Protein AF-A0A7W1VYL8-F1 (afdb_monomer_lite)

Radius of gyration: 22.14 Å; chains: 1; bounding box: 48×31×70 Å

Foldseek 3Di:
DVVVVVVVVVVVCVVPVVVVVLVCCCVVVVVCPPVSSVVVVVVVVVVVVVVCVVLVVVLVVQLVVQADPPDDPVCLVVDDPPDPSVVSSVVSCVVCVVVSVVVVVVVVVVVVVVVVVVVVVVVVVVVVVVVDPDDD

Sequence (136 aa):
SMLYVGALVFGMGVCYFWPTMLGFVAENVPKSGAVGINLMGGVGMFAVSLYMIFMGGHYDKFLAEKLPAGASLAEYSAAAPGTEQARQLAQAQAAAGPEILNTTLVLPIILIAAFSGLVIYMRGRKRLEVLTPVVS

pLDDT: mean 81.44, std 9.59, range [42.34, 94.25]

Secondary structure (DSSP, 8-state):
-HHHHHHHHHHHHHHHHHHHHHHHHHHH-GGGHHHHHHHHHHHHHHHHHHHHHHHHHHHHHHHHHHSPTT--HHHHHTSPTTSHHHHHHHHHHHHHHHHHHHHHHHHHHHHHHHHHHHHHHHHHHHHHHHHS----

Structure (mmCIF, N/CA/C/O backbone):
data_AF-A0A7W1VYL8-F1
#
_entry.id   AF-A0A7W1VYL8-F1
#
loop_
_atom_site.group_PDB
_atom_site.id
_atom_site.type_symbol
_atom_site.label_atom_id
_atom_site.label_alt_id
_atom_site.label_comp_id
_atom_site.label_asym_id
_atom_site.label_entity_id
_atom_site.label_seq_id
_atom_site.pdbx_PDB_ins_code
_atom_site.Cartn_x
_atom_site.Cartn_y
_atom_site.Cartn_z
_atom_site.occupancy
_atom_site.B_iso_or_equiv
_atom_site.auth_seq_id
_atom_site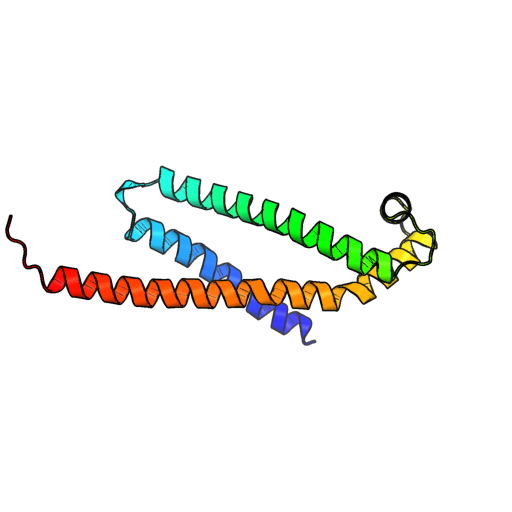.auth_comp_id
_ato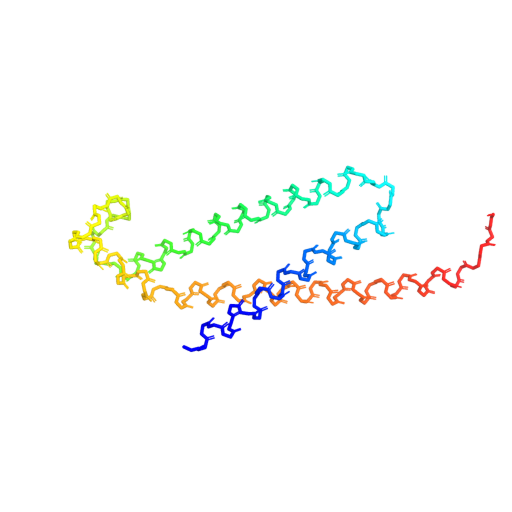m_site.auth_asym_id
_atom_site.auth_atom_id
_atom_site.pdbx_PDB_model_num
ATOM 1 N N . SER A 1 1 ? -3.114 -18.908 14.422 1.00 68.94 1 SER A N 1
ATOM 2 C CA . SER A 1 1 ? -2.097 -19.642 13.631 1.00 68.94 1 SER A CA 1
ATOM 3 C C . SER A 1 1 ? -2.086 -19.241 12.154 1.00 68.94 1 SER A C 1
ATOM 5 O O . SER A 1 1 ? -1.018 -18.885 11.679 1.00 68.94 1 SER A O 1
ATOM 7 N N . MET A 1 2 ? -3.220 -19.183 11.437 1.00 84.00 2 MET A N 1
ATOM 8 C CA . MET A 1 2 ? -3.249 -18.741 10.020 1.00 84.00 2 MET A CA 1
ATOM 9 C C . MET A 1 2 ? -2.801 -17.286 9.781 1.00 84.00 2 MET A C 1
ATOM 11 O O . MET A 1 2 ? -2.240 -16.985 8.732 1.00 84.00 2 MET A O 1
ATOM 15 N N . LEU A 1 3 ? -2.978 -16.400 10.768 1.00 81.19 3 LEU A N 1
ATOM 16 C CA . LEU A 1 3 ? -2.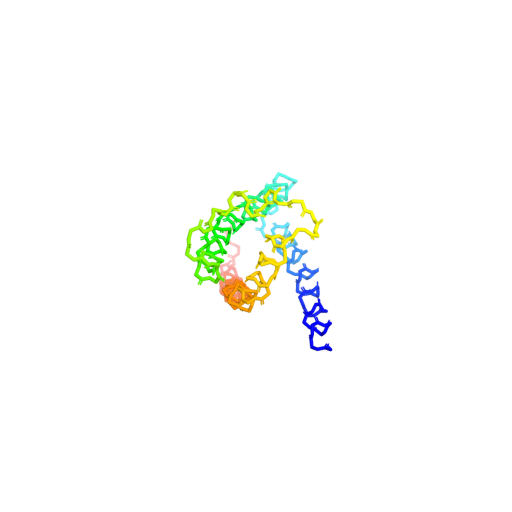525 -15.004 10.696 1.00 81.19 3 LEU A CA 1
ATOM 17 C C . LEU A 1 3 ? -1.010 -14.874 10.460 1.00 81.19 3 LEU A C 1
ATOM 19 O O . LEU A 1 3 ? -0.593 -14.027 9.680 1.00 81.19 3 LEU A O 1
ATOM 23 N N . TYR A 1 4 ? -0.188 -15.735 11.072 1.00 86.06 4 TYR A N 1
ATOM 24 C CA . TYR A 1 4 ? 1.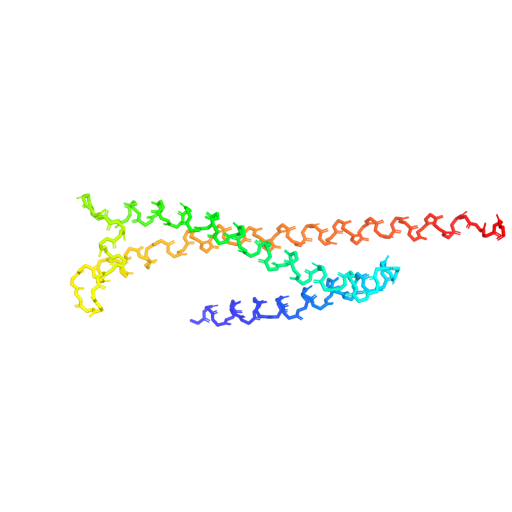270 -15.700 10.892 1.00 86.06 4 TYR A CA 1
ATOM 25 C C . TYR A 1 4 ? 1.690 -16.134 9.487 1.00 86.06 4 TYR A C 1
ATOM 27 O O . TYR A 1 4 ? 2.563 -15.518 8.885 1.00 86.06 4 TYR A O 1
ATOM 35 N N . VAL A 1 5 ? 1.031 -17.158 8.941 1.00 88.94 5 VAL A N 1
ATOM 36 C CA . VAL A 1 5 ? 1.260 -17.606 7.561 1.00 88.94 5 VAL A CA 1
ATOM 37 C C . VAL A 1 5 ? 0.872 -16.497 6.580 1.00 88.94 5 VAL A C 1
ATOM 39 O O . VAL A 1 5 ? 1.644 -16.178 5.680 1.00 88.94 5 VAL A O 1
ATOM 42 N N . GLY A 1 6 ? -0.278 -15.850 6.796 1.00 85.38 6 GLY A N 1
ATOM 43 C CA . GLY A 1 6 ? -0.709 -14.700 5.998 1.00 85.38 6 GLY A CA 1
ATOM 44 C C . GLY A 1 6 ? 0.269 -13.524 6.071 1.00 85.38 6 GLY A C 1
ATOM 45 O O . GLY A 1 6 ? 0.626 -12.966 5.037 1.00 85.38 6 GLY A O 1
ATOM 46 N N . ALA A 1 7 ? 0.765 -13.194 7.266 1.00 86.44 7 ALA A N 1
ATOM 47 C CA . ALA A 1 7 ? 1.758 -12.138 7.458 1.00 86.44 7 ALA A CA 1
ATOM 48 C C . ALA A 1 7 ? 3.080 -12.433 6.729 1.00 86.44 7 ALA A C 1
ATOM 50 O O . ALA A 1 7 ? 3.660 -11.526 6.136 1.00 86.44 7 ALA A O 1
ATOM 51 N N . LEU A 1 8 ? 3.533 -13.692 6.716 1.00 90.50 8 LEU A N 1
ATOM 52 C CA . LEU A 1 8 ? 4.725 -14.103 5.966 1.00 90.50 8 LEU A CA 1
ATOM 53 C C . LEU A 1 8 ? 4.534 -13.944 4.454 1.00 90.50 8 LEU A C 1
ATOM 55 O O . LEU A 1 8 ? 5.390 -13.369 3.787 1.00 90.50 8 LEU A O 1
ATOM 59 N N . VAL A 1 9 ? 3.408 -14.417 3.912 1.00 88.12 9 VAL A N 1
ATOM 60 C CA . VAL A 1 9 ? 3.092 -14.293 2.477 1.00 88.12 9 VAL A CA 1
ATOM 61 C C . VAL A 1 9 ? 2.981 -12.825 2.069 1.00 88.12 9 VAL A C 1
ATOM 63 O O . VAL A 1 9 ? 3.561 -12.417 1.062 1.00 88.12 9 VAL A O 1
ATOM 66 N N . PHE A 1 10 ? 2.291 -12.017 2.875 1.00 84.88 10 PHE A N 1
ATOM 67 C CA . PHE A 1 10 ? 2.177 -10.579 2.662 1.00 84.88 10 PHE A CA 1
ATOM 68 C C . PHE A 1 10 ? 3.546 -9.887 2.701 1.00 84.88 10 PHE A C 1
ATOM 70 O O . PHE A 1 10 ? 3.879 -9.139 1.784 1.00 84.88 10 PHE A O 1
ATOM 77 N N . GLY A 1 11 ? 4.368 -10.185 3.714 1.00 88.06 11 GLY A N 1
ATOM 78 C CA . GLY A 1 11 ? 5.714 -9.633 3.857 1.00 88.06 11 GLY A CA 1
ATOM 79 C C . GLY A 1 11 ? 6.621 -9.979 2.677 1.00 88.06 11 GLY A C 1
ATOM 80 O O . GLY A 1 11 ? 7.260 -9.090 2.121 1.00 88.06 11 GLY A O 1
ATOM 81 N N . MET A 1 12 ? 6.619 -11.239 2.225 1.00 90.25 12 MET A N 1
ATOM 82 C CA . MET A 1 12 ? 7.336 -11.636 1.008 1.00 90.25 12 MET A CA 1
ATOM 83 C C . MET A 1 12 ? 6.851 -10.843 -0.208 1.00 90.25 12 MET A C 1
ATOM 85 O O . MET A 1 12 ? 7.669 -10.317 -0.958 1.00 90.25 12 MET A O 1
ATOM 89 N N . GLY A 1 13 ? 5.534 -10.701 -0.381 1.00 86.38 13 GLY A N 1
ATOM 90 C CA . GLY A 1 13 ? 4.957 -9.909 -1.464 1.00 86.38 13 GLY A CA 1
ATOM 91 C C . GLY A 1 13 ? 5.478 -8.471 -1.472 1.00 86.38 13 GLY A C 1
ATOM 92 O O . GLY A 1 13 ? 6.016 -8.023 -2.481 1.00 86.38 13 GLY A O 1
ATOM 93 N N . VAL A 1 14 ? 5.386 -7.763 -0.344 1.00 84.81 14 VAL A N 1
ATOM 94 C CA . VAL A 1 14 ? 5.862 -6.372 -0.228 1.00 84.81 14 VAL A CA 1
ATOM 95 C C . VAL A 1 14 ? 7.367 -6.267 -0.511 1.00 84.81 14 VAL A C 1
ATOM 97 O O . VAL A 1 14 ? 7.788 -5.376 -1.253 1.00 84.81 14 VAL A O 1
ATOM 100 N N . CYS A 1 15 ? 8.168 -7.204 0.006 1.00 89.19 15 CYS A N 1
ATOM 101 C CA . CYS A 1 15 ? 9.618 -7.232 -0.190 1.00 89.19 15 CYS A CA 1
ATOM 102 C C . CYS A 1 15 ? 10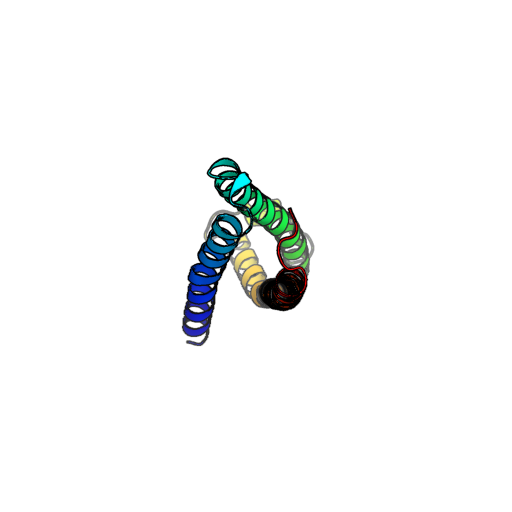.051 -7.520 -1.634 1.00 89.19 15 CYS A C 1
ATOM 104 O O . CYS A 1 15 ? 11.150 -7.122 -2.004 1.00 89.19 15 CYS A O 1
ATOM 106 N N . TYR A 1 16 ? 9.230 -8.185 -2.452 1.00 87.38 16 TYR A N 1
ATOM 107 C CA . TYR A 1 16 ? 9.549 -8.434 -3.862 1.00 87.38 16 TYR A CA 1
ATOM 108 C C . TYR A 1 16 ? 8.914 -7.408 -4.800 1.00 87.38 16 TYR A C 1
ATOM 110 O O . TYR A 1 16 ? 9.601 -6.869 -5.664 1.00 87.38 16 TYR A O 1
ATOM 118 N N . PHE A 1 17 ? 7.633 -7.077 -4.626 1.00 84.62 17 PHE A N 1
ATOM 119 C CA . PHE A 1 17 ? 6.931 -6.186 -5.553 1.00 84.62 17 PHE A CA 1
ATOM 120 C C . PHE A 1 17 ? 7.551 -4.791 -5.610 1.00 84.62 17 PHE A C 1
ATOM 122 O O . PHE A 1 17 ? 7.690 -4.233 -6.700 1.00 84.62 17 PHE A O 1
ATOM 129 N N . TRP A 1 18 ? 7.963 -4.241 -4.466 1.00 85.88 18 TRP A N 1
ATOM 130 C CA . TRP A 1 18 ? 8.529 -2.898 -4.428 1.00 85.88 18 TRP A CA 1
ATOM 131 C C . TRP A 1 18 ? 9.900 -2.809 -5.129 1.00 85.88 18 TRP A C 1
ATOM 133 O O . TRP A 1 18 ? 10.021 -2.021 -6.074 1.00 85.88 18 TRP A O 1
ATOM 143 N N . PRO A 1 19 ? 10.913 -3.642 -4.798 1.00 88.00 19 PRO A N 1
ATOM 144 C CA . PRO A 1 19 ? 12.181 -3.633 -5.526 1.00 88.00 19 PRO A CA 1
ATOM 145 C C . PRO A 1 19 ? 12.041 -4.010 -7.001 1.00 88.00 19 PRO A C 1
ATOM 147 O O . PRO A 1 19 ? 12.711 -3.411 -7.838 1.00 88.00 19 PRO A O 1
ATOM 150 N N . THR A 1 20 ? 11.160 -4.953 -7.354 1.00 87.81 20 THR A N 1
ATOM 151 C CA . THR A 1 20 ? 10.943 -5.335 -8.758 1.00 87.81 20 THR A CA 1
ATOM 152 C C . THR A 1 20 ? 10.333 -4.194 -9.573 1.00 87.81 20 THR A C 1
ATOM 154 O O . THR A 1 20 ? 10.753 -3.973 -10.708 1.00 87.81 20 THR A O 1
ATOM 157 N N . MET A 1 21 ? 9.398 -3.421 -9.009 1.00 87.81 21 MET A N 1
ATOM 158 C CA . MET A 1 21 ? 8.838 -2.246 -9.686 1.00 87.81 21 MET A CA 1
ATOM 159 C C . MET A 1 21 ? 9.900 -1.161 -9.912 1.00 87.81 21 MET A C 1
ATOM 161 O O . MET A 1 21 ? 9.984 -0.595 -11.001 1.00 87.81 21 MET A O 1
ATOM 165 N N . LEU A 1 22 ? 10.734 -0.882 -8.906 1.00 88.81 22 LEU A N 1
ATOM 166 C CA . LEU A 1 22 ? 11.806 0.110 -9.029 1.00 88.81 22 LEU A CA 1
ATOM 167 C C . LEU A 1 22 ? 12.904 -0.342 -10.003 1.00 88.81 22 LEU A C 1
ATOM 169 O O . LEU A 1 22 ? 13.338 0.454 -10.835 1.00 88.81 22 LEU A O 1
ATOM 173 N N . GLY A 1 23 ? 13.301 -1.618 -9.956 1.00 87.69 23 GLY A N 1
ATOM 174 C CA . GLY A 1 23 ? 14.250 -2.208 -10.903 1.00 87.69 23 GLY A CA 1
ATOM 175 C C . GLY A 1 23 ? 13.744 -2.139 -12.343 1.00 87.69 23 GLY A C 1
ATOM 176 O O . GLY A 1 23 ? 14.474 -1.721 -13.239 1.00 87.69 23 GLY A O 1
ATOM 177 N N . PHE A 1 24 ? 12.455 -2.423 -12.557 1.00 87.69 24 PHE A N 1
ATOM 178 C CA . PHE A 1 24 ? 11.820 -2.268 -13.863 1.00 87.69 24 PHE A CA 1
ATOM 179 C C . PHE A 1 24 ? 11.951 -0.841 -14.407 1.00 87.69 24 PHE A C 1
ATOM 181 O O . PHE A 1 24 ? 12.279 -0.664 -15.580 1.00 87.69 24 PHE A O 1
ATOM 188 N N . VAL A 1 25 ? 11.685 0.176 -13.582 1.00 86.25 25 VAL A N 1
ATOM 189 C CA . VAL A 1 25 ? 11.757 1.585 -14.003 1.00 86.25 25 VAL A CA 1
ATOM 190 C C . VAL A 1 25 ? 13.200 1.997 -14.284 1.00 86.25 25 VAL A C 1
ATOM 192 O O . VAL A 1 25 ? 13.445 2.678 -15.279 1.00 86.25 25 VAL A O 1
ATOM 195 N N . ALA A 1 26 ? 14.154 1.539 -13.471 1.00 86.06 26 ALA A N 1
ATOM 196 C CA . ALA A 1 26 ? 15.573 1.800 -13.687 1.00 86.06 26 ALA A CA 1
ATOM 197 C C . ALA A 1 26 ? 16.070 1.238 -15.034 1.00 86.06 26 ALA A C 1
ATOM 199 O O . ALA A 1 26 ? 16.799 1.922 -15.750 1.00 86.06 26 ALA A O 1
ATOM 200 N N . GLU A 1 27 ? 15.632 0.032 -15.411 1.00 85.62 27 GLU A N 1
ATOM 201 C CA . GLU A 1 27 ? 16.039 -0.618 -16.664 1.00 85.62 27 GLU A CA 1
ATOM 202 C C . GLU A 1 27 ? 15.278 -0.110 -17.897 1.00 85.62 27 GLU A C 1
ATOM 204 O O . GLU A 1 27 ? 15.866 0.064 -18.963 1.00 85.62 27 GLU A O 1
ATOM 209 N N . ASN A 1 28 ? 13.966 0.125 -17.781 1.00 83.06 28 ASN A N 1
ATOM 210 C CA . ASN A 1 28 ? 13.102 0.425 -18.931 1.00 83.06 28 ASN A CA 1
ATOM 211 C C . ASN A 1 28 ? 12.857 1.923 -19.142 1.00 83.06 28 ASN A C 1
ATOM 213 O O . ASN A 1 28 ? 12.389 2.323 -20.210 1.00 83.06 28 ASN A O 1
ATOM 217 N N . VAL A 1 29 ? 13.183 2.761 -18.153 1.00 84.62 29 VAL A N 1
ATOM 218 C CA . VAL A 1 29 ? 13.095 4.226 -18.237 1.00 84.62 29 VAL A CA 1
ATOM 219 C C . VAL A 1 29 ? 14.422 4.880 -17.798 1.00 84.62 29 VAL A C 1
ATOM 221 O O . VAL A 1 29 ? 14.416 5.814 -16.990 1.00 84.62 29 VAL A O 1
ATOM 224 N N . PRO A 1 30 ? 15.586 4.470 -18.347 1.00 78.56 30 PRO A N 1
ATOM 225 C CA . PRO A 1 30 ? 16.897 4.934 -17.874 1.00 78.56 30 PRO A CA 1
ATOM 226 C C . PRO A 1 30 ? 17.094 6.445 -18.060 1.00 78.56 30 PRO A C 1
ATOM 228 O O . PRO A 1 30 ? 17.779 7.089 -17.271 1.00 78.56 30 PRO A O 1
ATOM 231 N N . LYS A 1 31 ? 16.416 7.045 -19.051 1.00 82.12 31 LYS A N 1
ATOM 232 C CA . LYS A 1 31 ? 16.425 8.498 -19.302 1.00 82.12 31 LYS A CA 1
ATOM 233 C C . LYS A 1 31 ? 15.853 9.321 -18.140 1.00 82.12 31 LYS A C 1
ATOM 235 O O . LYS A 1 31 ? 16.125 10.512 -18.063 1.00 82.12 31 LYS A O 1
ATOM 240 N N . SER A 1 32 ? 15.059 8.704 -17.260 1.00 79.62 32 SER A N 1
ATOM 241 C CA . SER A 1 32 ? 14.510 9.361 -16.068 1.00 79.62 32 SER A CA 1
ATOM 242 C C . SER A 1 32 ? 15.483 9.379 -14.881 1.00 79.62 32 SER A C 1
ATOM 244 O O . SER A 1 32 ? 15.341 10.225 -13.997 1.00 79.62 32 SER A O 1
ATOM 246 N N . GLY A 1 33 ? 16.493 8.497 -14.871 1.00 81.94 33 GLY A N 1
ATOM 247 C CA . GLY A 1 33 ? 17.557 8.456 -13.866 1.00 81.94 33 GLY A CA 1
ATOM 248 C C . GLY A 1 33 ? 17.061 8.552 -12.415 1.00 81.94 33 GLY A C 1
ATOM 249 O O . GLY A 1 33 ? 16.043 7.970 -12.039 1.00 81.94 33 GLY A O 1
ATOM 250 N N . ALA A 1 34 ? 17.769 9.335 -11.596 1.00 85.69 34 ALA A N 1
ATOM 251 C CA . ALA A 1 34 ? 17.410 9.571 -10.194 1.00 85.69 34 ALA A CA 1
ATOM 252 C C . ALA A 1 34 ? 16.037 10.253 -10.020 1.00 85.69 34 ALA A C 1
ATOM 254 O O . ALA A 1 34 ? 15.349 10.015 -9.029 1.00 85.69 34 ALA A O 1
ATOM 255 N N . VAL A 1 35 ? 15.610 11.072 -10.989 1.00 86.75 35 VAL A N 1
ATOM 256 C CA . VAL A 1 35 ? 14.319 11.777 -10.940 1.00 86.75 35 VAL A CA 1
ATOM 257 C C . VAL A 1 35 ? 13.156 10.793 -11.068 1.00 86.75 35 VAL A C 1
ATOM 259 O O . VAL A 1 35 ? 12.194 10.891 -10.312 1.00 86.75 35 VAL A O 1
ATOM 262 N N . GLY A 1 36 ? 13.257 9.808 -11.964 1.00 84.25 36 GLY A N 1
ATOM 263 C CA . GLY A 1 36 ? 12.239 8.767 -12.122 1.00 84.25 36 GLY A CA 1
ATOM 264 C C . GLY A 1 36 ? 12.102 7.889 -10.884 1.00 84.25 36 GLY A C 1
ATOM 265 O O . GLY A 1 36 ? 10.991 7.631 -10.432 1.00 84.25 36 GLY A O 1
ATOM 266 N N . ILE A 1 37 ? 13.226 7.491 -10.285 1.00 87.75 37 ILE A N 1
ATOM 267 C CA . ILE A 1 37 ? 13.230 6.665 -9.069 1.00 87.75 37 ILE A CA 1
ATOM 268 C C . ILE A 1 37 ? 12.607 7.426 -7.886 1.00 87.75 37 ILE A C 1
ATOM 270 O O . ILE A 1 37 ? 11.742 6.884 -7.196 1.00 87.75 37 ILE A O 1
ATOM 274 N N . ASN A 1 38 ? 12.974 8.699 -7.689 1.00 88.94 38 ASN A N 1
ATOM 275 C CA . ASN A 1 38 ? 12.390 9.538 -6.638 1.00 88.94 38 ASN A CA 1
ATOM 276 C C . ASN A 1 38 ? 10.892 9.793 -6.866 1.00 88.94 38 ASN A C 1
ATOM 278 O O . ASN A 1 38 ? 10.106 9.757 -5.917 1.00 88.94 38 ASN A O 1
ATOM 282 N N . LEU A 1 39 ? 10.479 10.000 -8.120 1.00 90.31 39 LEU A N 1
ATOM 283 C CA . LEU A 1 39 ? 9.074 10.181 -8.473 1.00 90.31 39 LEU A CA 1
ATOM 284 C C . LEU A 1 39 ? 8.252 8.919 -8.194 1.00 90.31 39 LEU A C 1
ATOM 286 O O . LEU A 1 39 ? 7.171 9.027 -7.626 1.00 90.31 39 LEU A O 1
ATOM 290 N N . MET A 1 40 ? 8.759 7.728 -8.525 1.00 90.06 40 MET A N 1
ATOM 291 C CA . MET A 1 40 ? 8.079 6.467 -8.205 1.00 90.06 40 MET A CA 1
ATOM 292 C C . MET A 1 40 ? 7.894 6.276 -6.695 1.00 90.06 40 MET A C 1
ATOM 294 O O . MET A 1 40 ? 6.834 5.820 -6.267 1.00 90.06 40 MET A O 1
ATOM 298 N N . GLY A 1 41 ? 8.879 6.678 -5.884 1.00 88.00 41 GLY A N 1
ATOM 299 C CA . GLY A 1 41 ? 8.741 6.716 -4.425 1.00 88.00 41 GLY A CA 1
ATOM 300 C C . GLY A 1 41 ? 7.620 7.654 -3.965 1.00 88.00 41 GLY A C 1
ATOM 301 O O . GLY A 1 41 ? 6.767 7.258 -3.170 1.00 88.00 41 GLY A O 1
ATOM 302 N N . GLY A 1 42 ? 7.571 8.872 -4.516 1.00 90.88 42 GLY A N 1
ATOM 303 C CA . GLY A 1 42 ? 6.527 9.857 -4.216 1.00 90.88 42 GLY A CA 1
ATOM 304 C C . GLY A 1 42 ? 5.126 9.417 -4.653 1.00 90.88 42 GLY A C 1
ATOM 305 O O . GLY A 1 42 ? 4.177 9.523 -3.880 1.00 90.88 42 GLY A O 1
ATOM 306 N N . VAL A 1 43 ? 4.995 8.856 -5.858 1.00 93.12 43 VAL A N 1
ATOM 307 C CA . VAL A 1 43 ? 3.733 8.299 -6.372 1.00 93.12 43 VAL A CA 1
ATOM 308 C C . VAL A 1 43 ? 3.279 7.108 -5.530 1.00 93.12 43 VAL A C 1
ATOM 310 O O . VAL A 1 43 ? 2.090 6.989 -5.246 1.00 93.12 43 VAL A O 1
ATOM 313 N N . GLY A 1 44 ? 4.207 6.262 -5.075 1.00 89.56 44 GLY A N 1
ATOM 314 C CA . GLY A 1 44 ? 3.898 5.168 -4.155 1.00 89.56 44 GLY A CA 1
ATOM 315 C C . GLY A 1 44 ? 3.293 5.671 -2.846 1.00 89.56 44 GLY A C 1
ATOM 316 O O . GLY A 1 44 ? 2.239 5.193 -2.434 1.00 89.56 44 GLY A O 1
ATOM 317 N N . MET A 1 45 ? 3.899 6.692 -2.234 1.00 92.31 45 MET A N 1
ATOM 318 C CA . MET A 1 45 ? 3.362 7.297 -1.009 1.00 92.31 45 MET A CA 1
ATOM 319 C C . MET A 1 45 ? 2.022 7.999 -1.247 1.00 92.31 45 MET A C 1
ATOM 321 O O . MET A 1 45 ? 1.112 7.876 -0.434 1.00 92.31 45 MET A O 1
ATOM 325 N N . PHE A 1 46 ? 1.851 8.663 -2.388 1.00 94.25 46 PHE A N 1
ATOM 326 C CA . PHE A 1 46 ? 0.573 9.265 -2.763 1.00 94.25 46 PHE A CA 1
ATOM 327 C C . PHE A 1 46 ? -0.543 8.222 -2.948 1.00 94.25 46 PHE A C 1
ATOM 329 O O . PHE A 1 46 ? -1.664 8.424 -2.481 1.00 94.25 46 PHE A O 1
ATOM 336 N N . ALA A 1 47 ? -0.238 7.080 -3.571 1.00 90.88 47 ALA A N 1
ATOM 337 C CA . ALA A 1 47 ? -1.187 5.982 -3.732 1.00 90.88 47 ALA A CA 1
ATOM 338 C C . ALA A 1 47 ? -1.639 5.408 -2.377 1.00 90.88 47 ALA A C 1
ATOM 340 O O . ALA A 1 47 ? -2.825 5.121 -2.204 1.00 90.88 47 ALA A O 1
ATOM 341 N N . VAL A 1 48 ? -0.729 5.304 -1.399 1.00 90.75 48 VAL A N 1
ATOM 342 C CA . VAL A 1 48 ? -1.071 4.903 -0.021 1.00 90.75 48 VAL A CA 1
ATOM 343 C C . VAL A 1 48 ? -2.039 5.899 0.618 1.00 90.75 48 VAL A C 1
ATOM 345 O O . VAL A 1 48 ? -3.014 5.477 1.235 1.00 90.75 48 VAL A O 1
ATOM 348 N N . SER A 1 49 ? -1.836 7.204 0.430 1.00 93.88 49 SER A N 1
ATOM 349 C CA . SER A 1 49 ? -2.741 8.233 0.958 1.00 93.88 49 SER A CA 1
ATOM 350 C C . SER A 1 49 ? -4.158 8.106 0.395 1.00 93.88 49 SER A C 1
ATOM 352 O O . SER A 1 49 ? -5.130 8.131 1.148 1.00 93.88 49 SER A O 1
ATOM 354 N N . LEU A 1 50 ? -4.291 7.922 -0.923 1.00 92.56 50 LEU A N 1
ATOM 355 C CA . LEU A 1 50 ? -5.596 7.702 -1.559 1.00 92.56 50 LEU A CA 1
ATOM 356 C C . LEU A 1 50 ? -6.264 6.425 -1.045 1.00 92.56 50 LEU A C 1
ATOM 358 O O . LEU A 1 50 ? -7.464 6.421 -0.766 1.00 92.56 50 LEU A O 1
ATOM 362 N N . TYR A 1 51 ? -5.479 5.359 -0.881 1.00 89.38 51 TYR A N 1
ATOM 363 C CA . TYR A 1 51 ? -5.962 4.109 -0.312 1.00 89.38 51 TYR A CA 1
ATOM 364 C C . TYR A 1 51 ? -6.471 4.295 1.121 1.00 89.38 51 TYR A C 1
ATOM 366 O O . TYR A 1 51 ? -7.562 3.830 1.436 1.00 89.38 51 TYR A O 1
ATOM 374 N N . MET A 1 52 ? -5.734 5.012 1.975 1.00 89.81 52 MET A N 1
ATOM 375 C CA . MET A 1 52 ? -6.154 5.304 3.349 1.00 89.81 52 MET A CA 1
ATOM 376 C C . MET A 1 52 ? -7.454 6.110 3.401 1.00 89.81 52 MET A C 1
ATOM 378 O O . MET A 1 52 ? -8.318 5.790 4.209 1.00 89.81 52 MET A O 1
ATOM 382 N N . ILE A 1 53 ? -7.631 7.104 2.526 1.00 90.75 53 ILE A N 1
ATOM 383 C CA . ILE A 1 53 ? -8.872 7.894 2.455 1.00 90.75 53 ILE A CA 1
ATOM 384 C C . ILE A 1 53 ? -10.056 7.008 2.054 1.00 90.75 53 ILE A C 1
ATOM 386 O O . ILE A 1 53 ? -11.106 7.036 2.697 1.00 90.75 53 ILE A O 1
ATOM 390 N N . PHE A 1 54 ? -9.888 6.201 1.005 1.00 89.19 54 PHE A N 1
ATOM 391 C CA . PHE A 1 54 ? -10.936 5.300 0.531 1.00 89.19 54 PHE A CA 1
ATOM 392 C C . PHE A 1 54 ? -11.298 4.245 1.583 1.00 89.19 54 PHE A C 1
ATOM 394 O O . PHE A 1 54 ? -12.474 4.036 1.884 1.00 89.19 54 PHE A O 1
ATOM 401 N N . MET A 1 55 ? -10.283 3.597 2.156 1.00 85.06 55 MET A N 1
ATOM 402 C CA . MET A 1 55 ? -10.462 2.540 3.142 1.00 85.06 55 MET A CA 1
ATOM 403 C C . MET A 1 55 ? -11.038 3.099 4.444 1.00 85.06 55 MET A C 1
ATOM 405 O O . MET A 1 55 ? -11.959 2.496 4.975 1.00 85.06 55 MET A O 1
ATOM 409 N N . GLY A 1 56 ? -10.601 4.279 4.899 1.00 84.56 56 GLY A N 1
ATOM 410 C CA . GLY A 1 56 ? -11.156 4.955 6.076 1.00 84.56 56 GLY A CA 1
ATOM 411 C C . GLY A 1 56 ? -12.654 5.235 5.942 1.00 84.56 56 GLY A C 1
ATOM 412 O O . GLY A 1 56 ? -13.433 4.859 6.809 1.00 84.56 56 GLY A O 1
ATOM 413 N N . GLY A 1 57 ? -13.098 5.766 4.799 1.00 85.19 57 GLY A N 1
ATOM 414 C CA . GLY A 1 57 ? -14.531 5.975 4.566 1.00 85.19 57 GLY A CA 1
ATOM 415 C C . GLY A 1 57 ? -15.347 4.676 4.477 1.00 85.19 57 GLY A C 1
ATOM 416 O O . GLY A 1 57 ? -16.539 4.670 4.779 1.00 85.19 57 GLY A O 1
ATOM 417 N N . HIS A 1 58 ? -14.736 3.569 4.048 1.00 85.44 58 HIS A N 1
ATOM 418 C CA . HIS A 1 58 ? -15.381 2.253 4.009 1.00 85.44 58 HIS A CA 1
ATOM 419 C C . HIS A 1 58 ? -15.431 1.608 5.404 1.00 85.44 58 HIS A C 1
ATOM 421 O O . HIS A 1 58 ? -16.453 1.052 5.798 1.00 85.44 58 HIS A O 1
ATOM 427 N N . TYR A 1 59 ? -14.350 1.764 6.167 1.00 83.88 59 TYR A N 1
ATOM 428 C CA . TYR A 1 59 ? -14.214 1.371 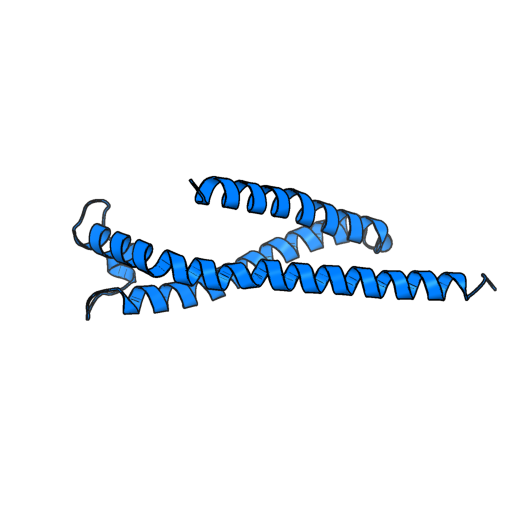7.564 1.00 83.88 59 TYR A CA 1
ATOM 429 C C . TYR A 1 59 ? -15.280 2.034 8.435 1.00 83.88 59 TYR A C 1
ATOM 431 O O . TYR A 1 59 ? -16.000 1.340 9.148 1.00 83.88 59 TYR A O 1
ATOM 439 N N . ASP A 1 60 ? -15.437 3.354 8.318 1.00 84.00 60 ASP A N 1
ATOM 440 C CA . ASP A 1 60 ? -16.393 4.129 9.111 1.00 84.00 60 ASP A CA 1
ATOM 441 C C . ASP A 1 60 ? -17.842 3.673 8.883 1.00 84.00 60 ASP A C 1
ATOM 443 O O . ASP A 1 60 ? -18.636 3.652 9.823 1.00 84.00 60 ASP A O 1
ATOM 447 N N . LYS A 1 61 ? -18.190 3.248 7.658 1.00 83.69 61 LYS A N 1
ATOM 448 C CA . LYS A 1 61 ? -19.524 2.709 7.338 1.00 83.69 61 LYS A CA 1
ATOM 449 C C . LYS A 1 61 ? -19.786 1.382 8.037 1.00 83.69 61 LYS A C 1
ATOM 451 O O . LYS A 1 61 ? -20.799 1.249 8.716 1.00 83.69 61 LYS A O 1
ATOM 456 N N . PHE A 1 62 ? -18.867 0.426 7.907 1.00 83.00 62 PHE A N 1
ATOM 457 C CA . PHE A 1 62 ? -19.003 -0.865 8.582 1.00 83.00 62 PHE A CA 1
ATOM 458 C C . PHE A 1 62 ? -18.999 -0.706 10.096 1.00 83.00 62 PHE A C 1
ATOM 460 O O . PHE A 1 62 ? -19.751 -1.375 10.798 1.00 83.00 62 PHE A O 1
ATOM 467 N N . LEU A 1 63 ? -18.190 0.217 10.614 1.00 81.25 63 LEU A N 1
ATOM 468 C CA . LEU A 1 63 ? -18.147 0.486 12.038 1.00 81.25 63 LEU A CA 1
ATOM 469 C C . LEU A 1 63 ? -19.464 1.100 12.536 1.00 81.25 63 LEU A C 1
ATOM 471 O O . LEU A 1 63 ? -19.971 0.673 13.569 1.00 81.25 63 LEU A O 1
ATOM 475 N N . ALA A 1 64 ? -20.060 2.032 11.785 1.00 80.12 64 ALA A N 1
ATOM 476 C CA . ALA A 1 64 ? -21.359 2.621 12.112 1.00 80.12 64 ALA A CA 1
ATOM 477 C C . ALA A 1 64 ? -22.503 1.589 12.128 1.00 80.12 64 ALA A C 1
ATOM 479 O O . ALA A 1 64 ? -23.404 1.705 12.952 1.00 80.12 64 ALA A O 1
ATOM 480 N N . GLU A 1 65 ? -22.457 0.557 11.278 1.00 80.81 65 GLU A N 1
ATOM 481 C CA . GLU A 1 65 ? -23.439 -0.541 11.288 1.00 80.81 65 GLU A CA 1
ATOM 482 C C . GLU A 1 65 ? -23.312 -1.465 12.508 1.00 80.81 65 GLU A C 1
ATOM 484 O O . GLU A 1 65 ? -24.287 -2.098 12.916 1.00 80.81 65 GLU A O 1
ATOM 489 N N . LYS A 1 66 ? -22.109 -1.577 13.085 1.00 80.50 66 LYS A N 1
ATOM 490 C CA . LYS A 1 66 ? -21.825 -2.448 14.239 1.00 80.50 66 LYS A CA 1
ATOM 491 C C . LYS A 1 66 ? -21.875 -1.706 15.578 1.00 80.50 66 LYS A C 1
ATOM 493 O O . LYS A 1 66 ? -21.798 -2.351 16.623 1.00 80.50 66 LYS A O 1
ATOM 498 N N . LEU A 1 67 ? -21.992 -0.379 15.559 1.00 77.75 67 LEU A N 1
ATOM 499 C CA . LEU A 1 67 ? -22.164 0.451 16.749 1.00 77.75 67 LEU A CA 1
ATOM 500 C C . LEU A 1 67 ? -23.656 0.607 17.115 1.00 77.75 67 LEU A C 1
ATOM 502 O O . LEU A 1 67 ? -24.524 0.553 16.244 1.00 77.75 67 LEU A O 1
ATOM 506 N N . PRO A 1 68 ? -23.987 0.805 18.405 1.00 71.06 68 PRO A N 1
ATOM 507 C CA . PRO A 1 68 ? -25.364 1.024 18.843 1.00 71.06 68 PRO A CA 1
ATOM 508 C C . PRO A 1 68 ? -25.948 2.339 18.293 1.00 71.06 68 PRO A C 1
ATOM 510 O O . PRO A 1 68 ? -25.239 3.333 18.119 1.00 71.06 68 PRO A O 1
ATOM 513 N N . ALA A 1 69 ? -27.264 2.359 18.043 1.00 59.97 69 ALA A N 1
ATOM 514 C CA . ALA A 1 69 ? -27.969 3.523 17.502 1.00 59.97 69 ALA A CA 1
ATOM 515 C C . ALA A 1 69 ? -27.791 4.758 18.410 1.00 59.97 69 ALA A C 1
ATOM 517 O O . ALA A 1 69 ? -28.208 4.746 19.567 1.00 59.97 69 ALA A O 1
ATOM 518 N N . GLY A 1 70 ? -27.165 5.817 17.879 1.00 61.59 70 GLY A N 1
ATOM 519 C CA . GLY A 1 70 ? -26.829 7.046 18.615 1.00 61.59 70 GLY A CA 1
ATOM 520 C C . GLY A 1 70 ? -25.342 7.214 18.959 1.00 61.59 70 GLY A C 1
ATOM 521 O O . GLY A 1 70 ? -24.975 8.221 19.557 1.00 61.59 70 GLY A O 1
ATOM 522 N N . ALA A 1 71 ? -24.477 6.269 18.578 1.00 62.19 71 ALA A N 1
ATOM 523 C CA . ALA A 1 71 ? -23.033 6.401 18.743 1.00 62.19 71 ALA A CA 1
ATOM 524 C C . ALA A 1 71 ? -22.429 7.416 17.756 1.00 62.19 71 ALA A C 1
ATOM 526 O O . ALA A 1 71 ? -22.591 7.280 16.543 1.00 62.19 71 ALA A O 1
ATOM 527 N N . SER A 1 72 ? -21.689 8.411 18.257 1.00 67.56 72 SER A N 1
ATOM 528 C CA . SER A 1 72 ? -20.885 9.292 17.405 1.00 67.56 72 SER A CA 1
ATOM 529 C C . SER A 1 72 ? -19.469 8.719 17.255 1.00 67.56 72 SER A C 1
ATOM 531 O O . SER A 1 72 ? -18.759 8.490 18.234 1.00 67.56 72 SER A O 1
ATOM 533 N N . LEU A 1 73 ? -19.032 8.455 16.017 1.00 69.00 73 LEU A N 1
ATOM 534 C CA . LEU A 1 73 ? -17.700 7.887 15.743 1.00 69.00 73 LEU A CA 1
ATOM 535 C C . LEU A 1 73 ? -16.570 8.732 16.356 1.00 69.00 73 LEU A C 1
ATOM 537 O O . LEU A 1 73 ? -15.564 8.183 16.799 1.00 69.00 73 LEU A O 1
ATOM 541 N N . ALA A 1 74 ? -16.758 10.052 16.436 1.00 69.88 74 ALA A N 1
ATOM 542 C CA . ALA A 1 74 ? -15.805 10.979 17.034 1.00 69.88 74 ALA A CA 1
ATOM 543 C C . ALA A 1 74 ? -15.691 10.822 18.562 1.00 69.88 74 ALA A C 1
ATOM 545 O O . ALA A 1 74 ? -14.578 10.819 19.082 1.00 69.88 74 ALA A O 1
ATOM 546 N N . GLU A 1 75 ? -16.801 10.641 19.286 1.00 68.81 75 GLU A N 1
ATOM 547 C CA . GLU A 1 75 ? -16.772 10.451 20.746 1.00 68.81 75 GLU A CA 1
ATOM 548 C C . GLU A 1 75 ? -16.224 9.083 21.134 1.00 68.81 75 GLU A C 1
ATOM 550 O O . GLU A 1 75 ? -15.453 8.976 22.085 1.00 68.81 75 GLU A O 1
ATOM 555 N N . TYR A 1 76 ? -16.576 8.040 20.379 1.00 66.94 76 TYR A N 1
ATOM 556 C CA . TYR A 1 76 ? -16.070 6.698 20.646 1.00 66.94 76 TYR A CA 1
ATOM 557 C C . TYR A 1 76 ? -14.572 6.611 20.324 1.00 66.94 76 TYR A C 1
ATOM 559 O O . TYR A 1 76 ? -13.817 6.071 21.127 1.00 66.94 76 TYR A O 1
ATOM 567 N N . SER A 1 77 ? -14.112 7.210 19.218 1.00 68.50 77 SER A N 1
ATOM 568 C CA . SER A 1 77 ? -12.681 7.234 18.854 1.00 68.50 77 SER A CA 1
ATOM 569 C C . SER A 1 77 ? -11.827 8.091 19.794 1.00 68.50 77 SER A C 1
ATOM 571 O O . SER A 1 77 ? -10.628 7.850 19.914 1.00 68.50 77 SER A O 1
ATOM 573 N N . ALA A 1 78 ? -12.432 9.072 20.471 1.00 74.12 78 ALA A N 1
ATOM 574 C CA . ALA A 1 78 ? -11.783 9.900 21.487 1.00 74.12 78 ALA A CA 1
ATOM 575 C C . ALA A 1 78 ? -11.930 9.346 22.919 1.00 74.12 78 ALA A C 1
ATOM 577 O O . ALA A 1 78 ? -11.405 9.942 23.864 1.00 74.12 78 ALA A O 1
ATOM 578 N N . ALA A 1 79 ? -12.641 8.228 23.106 1.00 70.44 79 ALA A N 1
ATOM 579 C CA . ALA A 1 79 ? -12.887 7.658 24.423 1.00 70.44 79 ALA A CA 1
ATOM 580 C C . ALA A 1 79 ? -11.584 7.159 25.067 1.00 70.44 79 ALA A C 1
ATOM 582 O O . ALA A 1 79 ? -10.754 6.505 24.432 1.00 70.44 79 ALA A O 1
ATOM 583 N N . ALA A 1 80 ? -11.412 7.442 26.361 1.00 71.81 80 ALA A N 1
ATOM 584 C CA . ALA A 1 80 ? -10.222 7.020 27.088 1.00 71.81 80 ALA A CA 1
ATOM 585 C C . ALA A 1 80 ? -10.107 5.477 27.118 1.00 71.81 80 ALA A C 1
ATOM 587 O O . ALA A 1 80 ? -11.126 4.790 27.297 1.00 71.81 80 ALA A O 1
ATOM 588 N N . PRO A 1 81 ? -8.887 4.916 26.994 1.00 71.62 81 PRO A N 1
ATOM 589 C CA . PRO A 1 81 ? -8.671 3.474 27.063 1.00 71.62 81 PRO A CA 1
ATOM 590 C C . PRO A 1 81 ? -9.232 2.886 28.366 1.00 71.62 81 PRO A C 1
ATOM 592 O O . PRO A 1 81 ? -8.924 3.370 29.452 1.00 71.62 81 PRO A O 1
ATOM 595 N N . GLY A 1 82 ? -10.052 1.836 28.263 1.00 69.94 82 GLY A N 1
ATOM 596 C CA . GLY A 1 82 ? -10.643 1.145 29.420 1.00 69.94 82 GLY A CA 1
ATOM 597 C C . GLY A 1 82 ? -12.052 1.601 29.820 1.00 69.94 82 GLY A C 1
ATOM 598 O O . GLY A 1 82 ? -12.653 0.980 30.694 1.00 69.94 82 GLY A O 1
ATOM 599 N N . THR A 1 83 ? -12.606 2.625 29.167 1.00 82.00 83 THR A N 1
ATOM 600 C CA . THR A 1 83 ? -14.025 2.999 29.299 1.00 82.00 83 THR A CA 1
ATOM 601 C C . THR A 1 83 ? -14.943 2.002 28.581 1.00 82.00 83 THR A C 1
ATOM 603 O O . THR A 1 83 ? -14.515 1.281 27.677 1.00 82.00 83 THR A O 1
ATOM 606 N N . GLU A 1 84 ? -16.222 1.957 28.961 1.00 76.81 84 GLU A N 1
ATOM 607 C CA . GLU A 1 84 ? -17.221 1.082 28.328 1.00 76.81 84 GLU A CA 1
ATOM 608 C C . GLU A 1 84 ? -17.372 1.394 26.826 1.00 76.81 84 GLU A C 1
ATOM 610 O O . GLU A 1 84 ? -17.444 0.493 25.993 1.00 76.81 84 GLU A O 1
ATOM 615 N N . GLN A 1 85 ? -17.268 2.673 26.462 1.00 75.44 85 GLN A N 1
ATOM 616 C CA . GLN A 1 85 ? -17.270 3.168 25.087 1.00 75.44 85 GLN A CA 1
ATOM 617 C C . GLN A 1 85 ? -16.069 2.641 24.286 1.00 75.44 85 GLN A C 1
ATOM 619 O O . GLN A 1 85 ? -16.236 2.195 23.152 1.00 75.44 85 GLN A O 1
ATOM 624 N N . ALA A 1 86 ? -14.868 2.604 24.878 1.00 76.25 86 ALA A N 1
ATOM 625 C CA . ALA A 1 86 ? -13.682 2.037 24.230 1.00 76.25 86 ALA A CA 1
ATOM 626 C C . ALA A 1 86 ? -13.799 0.515 24.021 1.00 76.25 86 ALA A C 1
ATOM 628 O O . ALA A 1 86 ? -13.319 -0.014 23.016 1.00 76.25 86 ALA A O 1
ATOM 629 N N . ARG A 1 87 ? -14.468 -0.204 24.937 1.00 76.94 87 ARG A N 1
ATOM 630 C CA . ARG A 1 87 ? -14.734 -1.647 24.788 1.00 76.94 87 ARG A CA 1
ATOM 631 C C . ARG A 1 87 ? -15.744 -1.926 23.679 1.00 76.94 87 ARG A C 1
ATOM 633 O O . ARG A 1 87 ? -15.529 -2.852 22.899 1.00 76.94 87 ARG A O 1
ATOM 640 N N . GLN A 1 88 ? -16.798 -1.120 23.581 1.00 77.56 88 GLN A N 1
ATOM 641 C CA . GLN A 1 88 ? -17.793 -1.218 22.510 1.00 77.56 88 GLN A CA 1
ATOM 642 C C . GLN A 1 88 ? -17.186 -0.898 21.145 1.00 77.56 88 GLN A C 1
ATOM 644 O O . GLN A 1 88 ? -17.425 -1.628 20.184 1.00 77.56 88 GLN A O 1
ATOM 649 N N . LEU A 1 89 ? -16.321 0.120 21.073 1.00 79.88 89 LEU A N 1
ATOM 650 C CA . LEU A 1 89 ? -15.573 0.415 19.858 1.00 79.88 89 LEU A CA 1
ATOM 651 C C . LEU A 1 89 ? -14.694 -0.784 19.480 1.00 79.88 89 LEU A C 1
ATOM 653 O O . LEU A 1 89 ? -14.810 -1.288 18.371 1.00 79.88 89 LEU A O 1
ATOM 657 N N . ALA A 1 90 ? -13.892 -1.317 20.407 1.00 79.75 90 ALA A N 1
ATOM 658 C CA . ALA A 1 90 ? -13.025 -2.468 20.146 1.00 79.75 90 ALA A CA 1
ATOM 659 C C . ALA A 1 90 ? -13.792 -3.712 19.654 1.00 79.75 90 ALA A C 1
ATOM 661 O O . ALA A 1 90 ? -13.318 -4.409 18.757 1.00 79.75 90 ALA A O 1
ATOM 662 N N . GLN A 1 91 ? -14.987 -3.979 20.193 1.00 80.50 91 GLN A N 1
ATOM 663 C CA . GLN A 1 91 ? -15.855 -5.056 19.706 1.00 80.50 91 GLN A CA 1
ATOM 664 C C . GLN A 1 91 ? -16.371 -4.786 18.289 1.00 80.50 91 GLN A C 1
ATOM 666 O O . GLN A 1 91 ? -16.347 -5.686 17.448 1.00 80.50 91 GLN A O 1
ATOM 671 N N . ALA A 1 92 ? -16.776 -3.549 17.999 1.00 80.94 92 ALA A N 1
ATOM 672 C CA . ALA A 1 92 ? -17.210 -3.150 16.667 1.00 80.94 92 ALA A CA 1
ATOM 673 C C . ALA A 1 92 ? -16.057 -3.232 15.641 1.00 80.94 92 ALA A C 1
ATOM 675 O O . ALA A 1 92 ? -16.258 -3.757 14.547 1.00 80.94 92 ALA A O 1
ATOM 676 N N . GLN A 1 93 ? -14.825 -2.840 16.002 1.00 82.31 93 GLN A N 1
ATOM 677 C CA . GLN A 1 93 ? -13.640 -3.010 15.142 1.00 82.31 93 GLN A CA 1
ATOM 678 C C . GLN A 1 93 ? -13.314 -4.488 14.902 1.00 82.31 93 GLN A C 1
ATOM 680 O O . GLN A 1 93 ? -12.973 -4.875 13.784 1.00 82.31 93 GLN A O 1
ATOM 685 N N . ALA A 1 94 ? -13.437 -5.327 15.936 1.00 81.38 94 ALA A N 1
ATOM 686 C CA . ALA A 1 94 ? -13.225 -6.766 15.811 1.00 81.38 94 ALA A CA 1
ATOM 687 C C . ALA A 1 94 ? -14.253 -7.418 14.870 1.00 81.38 94 ALA A C 1
ATOM 689 O O . ALA A 1 94 ? -13.904 -8.331 14.123 1.00 81.38 94 ALA A O 1
ATOM 690 N N . ALA A 1 95 ? -15.496 -6.925 14.867 1.00 82.44 95 ALA A N 1
ATOM 691 C CA . ALA A 1 95 ? -16.549 -7.382 13.964 1.00 82.44 95 ALA A CA 1
ATOM 692 C C . ALA A 1 95 ? -16.399 -6.844 12.528 1.00 82.44 95 ALA A C 1
ATOM 694 O O . ALA A 1 95 ? -16.725 -7.563 11.587 1.00 82.44 95 ALA A O 1
ATOM 695 N N . ALA A 1 96 ? -15.895 -5.618 12.348 1.00 81.19 96 ALA A N 1
ATOM 696 C CA . ALA A 1 96 ? -15.664 -5.010 11.033 1.00 81.19 96 ALA A CA 1
ATOM 697 C C . ALA A 1 96 ? -14.385 -5.532 10.344 1.00 81.19 96 ALA A C 1
ATOM 699 O O . ALA A 1 96 ? -14.292 -5.552 9.115 1.00 81.19 96 ALA A O 1
ATOM 700 N N . GLY A 1 97 ? -13.392 -5.981 11.122 1.00 78.69 97 GLY A N 1
ATOM 701 C CA . GLY A 1 97 ? -12.076 -6.416 10.641 1.00 78.69 97 GLY A CA 1
ATOM 702 C C . GLY A 1 97 ? -12.091 -7.391 9.449 1.00 78.69 97 GLY A C 1
ATOM 703 O O . GLY A 1 97 ? -11.361 -7.152 8.483 1.00 78.69 97 GLY A O 1
ATOM 704 N N . PRO A 1 98 ? -12.907 -8.464 9.459 1.00 82.31 98 PRO A N 1
ATOM 705 C CA . PRO A 1 98 ? -12.981 -9.407 8.343 1.00 82.31 98 PRO A CA 1
ATOM 706 C C . PRO A 1 98 ? -13.454 -8.787 7.020 1.00 82.31 98 PRO A C 1
ATOM 708 O O . PRO A 1 98 ? -12.939 -9.150 5.964 1.00 82.31 98 PRO A O 1
ATOM 711 N N . GLU A 1 99 ? -14.400 -7.845 7.058 1.00 82.38 99 GLU A N 1
ATOM 712 C CA . GLU A 1 99 ? -14.937 -7.194 5.852 1.00 82.38 99 GLU A CA 1
ATOM 713 C C . GLU A 1 99 ? -13.903 -6.253 5.228 1.00 82.38 99 GLU A C 1
ATOM 715 O O . GLU A 1 99 ? -13.663 -6.294 4.021 1.00 82.38 99 GLU A O 1
ATOM 720 N N . ILE A 1 100 ? -13.194 -5.488 6.061 1.00 83.44 100 ILE A N 1
ATOM 721 C CA . ILE A 1 100 ? -12.091 -4.621 5.620 1.00 83.44 100 ILE A CA 1
ATOM 722 C C . ILE A 1 100 ? -10.961 -5.449 5.009 1.00 83.44 100 ILE A C 1
ATOM 724 O O . ILE A 1 100 ? -10.402 -5.083 3.970 1.00 83.44 100 ILE A O 1
ATOM 728 N N . LEU A 1 101 ? -10.626 -6.580 5.639 1.00 83.50 101 LEU A N 1
ATOM 729 C CA . LEU A 1 101 ? -9.619 -7.496 5.121 1.00 83.50 101 LEU A CA 1
ATOM 730 C C . LEU A 1 101 ? -10.027 -8.024 3.742 1.00 83.50 101 LEU A C 1
ATOM 732 O O . LEU A 1 101 ? -9.202 -8.019 2.832 1.00 83.50 101 LEU A O 1
ATOM 736 N N . ASN A 1 102 ? -11.293 -8.404 3.559 1.00 83.62 102 ASN A N 1
ATOM 737 C CA . ASN A 1 102 ? -11.801 -8.876 2.273 1.00 83.62 102 ASN A CA 1
ATOM 738 C C . ASN A 1 102 ? -11.708 -7.802 1.175 1.00 83.62 102 ASN A C 1
ATOM 740 O O . ASN A 1 102 ? -11.209 -8.078 0.086 1.00 83.62 102 ASN A O 1
ATOM 744 N N . THR A 1 103 ? -12.088 -6.556 1.472 1.00 83.56 103 THR A N 1
ATOM 745 C CA . THR A 1 103 ? -11.924 -5.438 0.527 1.00 83.56 103 THR A CA 1
ATOM 746 C C . THR A 1 103 ? -10.446 -5.185 0.205 1.00 83.56 103 THR A C 1
ATOM 748 O O . THR A 1 103 ? -10.090 -4.943 -0.947 1.00 83.56 103 THR A O 1
ATOM 751 N N . THR A 1 104 ? -9.555 -5.314 1.193 1.00 85.62 104 THR A N 1
ATOM 752 C CA . THR A 1 104 ? -8.103 -5.150 1.005 1.00 85.62 104 THR A CA 1
ATOM 753 C C . THR A 1 104 ? -7.503 -6.247 0.116 1.00 85.62 104 THR A C 1
ATOM 755 O O . THR A 1 104 ? -6.590 -5.971 -0.663 1.00 85.62 104 THR A O 1
ATOM 758 N N . LEU A 1 105 ? -8.023 -7.481 0.171 1.00 85.31 105 LEU A N 1
ATOM 759 C CA . LEU A 1 105 ? -7.549 -8.611 -0.647 1.00 85.31 105 LEU A CA 1
ATOM 760 C C . LEU A 1 105 ? -7.728 -8.394 -2.157 1.00 85.31 105 LEU A C 1
ATOM 762 O O . LEU A 1 105 ? -7.025 -9.020 -2.952 1.00 85.31 105 LEU A O 1
ATOM 766 N N . VAL A 1 106 ? -8.607 -7.478 -2.565 1.00 85.31 106 VAL A N 1
ATOM 767 C CA . VAL A 1 106 ? -8.781 -7.101 -3.973 1.00 85.31 106 VAL A CA 1
ATOM 768 C C . VAL A 1 106 ? -7.524 -6.422 -4.530 1.00 85.31 106 VAL A C 1
ATOM 770 O O . VAL A 1 106 ? -7.172 -6.627 -5.693 1.00 85.31 106 VAL A O 1
ATOM 773 N N . LEU A 1 107 ? -6.803 -5.653 -3.709 1.00 86.69 107 LEU A N 1
ATOM 774 C CA . LEU A 1 107 ? -5.653 -4.865 -4.156 1.00 86.69 107 LEU A CA 1
ATOM 775 C C . LEU A 1 107 ? -4.502 -5.750 -4.681 1.00 86.69 107 LEU A C 1
ATOM 777 O O . LEU A 1 107 ? -4.072 -5.525 -5.816 1.00 86.69 107 LEU A O 1
ATOM 781 N N . PRO A 1 108 ? -4.030 -6.789 -3.960 1.00 84.62 108 PRO A N 1
ATOM 782 C CA . PRO A 1 108 ? -3.041 -7.727 -4.492 1.00 84.62 108 PRO A CA 1
ATOM 783 C C . PRO A 1 108 ? -3.468 -8.412 -5.798 1.00 84.62 108 PRO A C 1
ATOM 785 O O . PRO A 1 108 ? -2.635 -8.594 -6.683 1.00 84.62 108 PRO A O 1
ATOM 788 N N . ILE A 1 109 ? -4.752 -8.756 -5.954 1.00 87.94 109 ILE A N 1
ATOM 789 C CA . ILE A 1 109 ? -5.274 -9.396 -7.175 1.00 87.94 109 ILE A CA 1
ATOM 790 C C . ILE A 1 109 ? -5.154 -8.443 -8.371 1.00 87.94 109 ILE A C 1
ATOM 792 O O . ILE A 1 109 ? -4.670 -8.840 -9.434 1.00 87.94 109 ILE A O 1
ATOM 796 N N . ILE A 1 110 ? -5.533 -7.175 -8.187 1.00 89.31 110 ILE A N 1
ATOM 797 C CA . ILE A 1 110 ? -5.390 -6.136 -9.215 1.00 89.31 110 ILE A CA 1
ATOM 798 C C . ILE A 1 110 ? -3.916 -5.949 -9.590 1.00 89.31 110 ILE A C 1
ATOM 800 O O . ILE A 1 110 ? -3.590 -5.895 -10.776 1.00 89.31 110 ILE A O 1
ATOM 804 N N . LEU A 1 111 ? -3.013 -5.893 -8.604 1.00 87.94 111 LEU A N 1
ATOM 805 C CA . LEU A 1 111 ? -1.574 -5.768 -8.851 1.00 87.94 111 LEU A CA 1
ATOM 806 C C . LEU A 1 111 ? -1.028 -6.954 -9.656 1.00 87.94 111 LEU A C 1
ATOM 808 O O . LEU A 1 111 ? -0.307 -6.745 -10.630 1.00 87.94 111 LEU A O 1
ATOM 812 N N . ILE A 1 112 ? -1.395 -8.188 -9.298 1.00 89.25 112 ILE A N 1
ATOM 813 C CA . ILE A 1 112 ? -0.983 -9.392 -10.034 1.00 89.25 112 ILE A CA 1
ATOM 814 C C . ILE A 1 112 ? -1.451 -9.317 -11.490 1.00 89.25 112 ILE A C 1
ATOM 816 O O . ILE A 1 112 ? -0.661 -9.587 -12.398 1.00 89.25 112 ILE A O 1
ATOM 820 N N . ALA A 1 113 ? -2.700 -8.913 -11.734 1.00 91.50 113 ALA A N 1
ATOM 821 C CA . ALA A 1 113 ? -3.225 -8.740 -13.085 1.00 91.50 113 ALA A CA 1
ATOM 822 C C . ALA A 1 113 ? -2.469 -7.646 -13.859 1.00 91.50 113 ALA A C 1
ATOM 824 O O . ALA A 1 113 ? -2.063 -7.871 -15.001 1.00 91.50 113 ALA A O 1
ATOM 825 N N . ALA A 1 114 ? -2.213 -6.495 -13.229 1.00 90.12 114 ALA A N 1
ATOM 826 C CA . ALA A 1 114 ? -1.488 -5.380 -13.833 1.00 90.12 114 ALA A CA 1
ATOM 827 C C . ALA A 1 114 ? -0.048 -5.762 -14.218 1.00 90.12 114 ALA A C 1
ATOM 829 O O . ALA A 1 114 ? 0.366 -5.532 -15.355 1.00 90.12 114 ALA A O 1
ATOM 830 N N . PHE A 1 115 ? 0.703 -6.406 -13.316 1.00 88.38 115 PHE A N 1
ATOM 831 C CA . PHE A 1 115 ? 2.064 -6.874 -13.604 1.00 88.38 115 PHE A CA 1
ATOM 832 C C . PHE A 1 115 ? 2.083 -7.999 -14.642 1.00 88.38 115 PHE A C 1
ATOM 834 O O . PHE A 1 115 ? 2.947 -8.008 -15.517 1.00 88.38 115 PHE A O 1
ATOM 841 N N . SER A 1 116 ? 1.115 -8.918 -14.605 1.00 90.38 116 SER A N 1
ATOM 842 C CA . SER A 1 116 ? 0.988 -9.964 -15.629 1.00 90.38 116 SER A CA 1
ATOM 843 C C . SER A 1 116 ? 0.741 -9.356 -17.013 1.00 90.38 116 SER A C 1
ATOM 845 O O . SER A 1 116 ? 1.415 -9.718 -17.978 1.00 90.38 116 SER A O 1
ATOM 847 N N . GLY A 1 117 ? -0.160 -8.372 -17.109 1.00 92.00 117 GLY A N 1
ATOM 848 C CA . GLY A 1 117 ? -0.397 -7.610 -18.335 1.00 92.00 117 GLY A CA 1
ATOM 849 C C . GLY A 1 117 ? 0.847 -6.852 -18.806 1.00 92.00 117 GLY A C 1
ATOM 850 O O . GLY A 1 117 ? 1.181 -6.897 -19.990 1.00 92.00 117 GLY A O 1
ATOM 851 N N . LEU A 1 118 ? 1.587 -6.233 -17.881 1.00 89.19 118 LEU A N 1
ATOM 852 C CA . LEU A 1 118 ? 2.851 -5.553 -18.171 1.00 89.19 118 LEU A CA 1
ATOM 853 C C . LEU A 1 118 ? 3.891 -6.512 -18.771 1.00 89.19 118 LEU A C 1
ATOM 855 O O . LEU A 1 118 ? 4.515 -6.186 -19.781 1.00 89.19 118 LEU A O 1
ATOM 859 N N . VAL A 1 119 ? 4.048 -7.711 -18.200 1.00 88.06 119 VAL A N 1
ATOM 860 C CA . VAL A 1 119 ? 4.969 -8.742 -18.710 1.00 88.06 119 VAL A CA 1
ATOM 861 C C . VAL A 1 119 ? 4.587 -9.173 -20.128 1.00 88.06 119 VAL A C 1
ATOM 863 O O . VAL A 1 119 ? 5.459 -9.282 -20.994 1.00 88.06 119 VAL A O 1
ATOM 866 N N . ILE A 1 120 ? 3.295 -9.388 -20.393 1.00 91.50 120 ILE A N 1
ATOM 867 C CA . ILE A 1 120 ? 2.796 -9.737 -21.731 1.00 91.50 120 ILE A CA 1
ATOM 868 C C . ILE A 1 120 ? 3.085 -8.601 -22.723 1.00 91.50 120 ILE A C 1
ATOM 870 O O . ILE A 1 120 ? 3.644 -8.845 -23.796 1.00 91.50 120 ILE A O 1
ATOM 874 N N . TYR A 1 121 ? 2.781 -7.357 -22.347 1.00 89.56 121 TYR A N 1
ATOM 875 C CA . TYR A 1 121 ? 3.029 -6.172 -23.169 1.00 89.56 121 TYR A CA 1
ATOM 876 C C . TYR A 1 121 ? 4.514 -6.009 -23.530 1.00 89.56 121 TYR A C 1
ATOM 878 O O . TYR A 1 121 ? 4.865 -5.810 -24.696 1.00 89.56 121 TYR A O 1
ATOM 886 N N . MET A 1 122 ? 5.414 -6.162 -22.555 1.00 86.69 122 MET A N 1
ATOM 887 C CA . MET A 1 122 ? 6.855 -6.083 -22.801 1.00 86.69 122 MET A CA 1
ATOM 888 C C . MET A 1 122 ? 7.368 -7.171 -23.739 1.00 86.69 122 MET A C 1
ATOM 890 O O . MET A 1 122 ? 8.209 -6.897 -24.597 1.00 86.69 122 MET A O 1
ATOM 894 N N . ARG A 1 123 ? 6.895 -8.413 -23.573 1.00 85.00 123 ARG A N 1
ATOM 895 C CA . ARG A 1 123 ? 7.282 -9.527 -24.449 1.00 85.00 123 ARG A CA 1
ATOM 896 C C . ARG A 1 123 ? 6.888 -9.244 -25.900 1.00 85.00 123 ARG A C 1
ATOM 898 O O . ARG A 1 123 ? 7.666 -9.549 -26.801 1.00 85.00 123 ARG A O 1
ATOM 905 N N . GLY A 1 124 ? 5.744 -8.591 -26.117 1.00 82.06 124 GLY A N 1
ATOM 906 C CA . GLY A 1 124 ? 5.328 -8.100 -27.432 1.00 82.06 124 GLY A CA 1
ATOM 907 C C . GLY A 1 124 ? 6.275 -7.042 -28.012 1.00 82.06 124 GLY A C 1
ATOM 908 O O . GLY A 1 124 ? 6.690 -7.162 -29.163 1.00 82.06 124 GLY A O 1
ATOM 909 N N . ARG A 1 125 ? 6.688 -6.047 -27.213 1.00 79.06 125 ARG A N 1
ATOM 910 C CA . ARG A 1 125 ? 7.622 -4.988 -27.653 1.00 79.06 125 ARG A CA 1
ATOM 911 C C . ARG A 1 125 ? 9.009 -5.512 -28.018 1.00 79.06 125 ARG A C 1
ATOM 913 O O . ARG A 1 125 ? 9.505 -5.170 -29.085 1.00 79.06 125 ARG A O 1
ATOM 920 N N . LYS A 1 126 ? 9.599 -6.379 -27.185 1.00 66.56 126 LYS A N 1
ATOM 921 C CA . LYS A 1 126 ? 10.911 -6.991 -27.474 1.00 66.56 126 LYS A CA 1
ATOM 922 C C . LYS A 1 126 ? 10.893 -7.766 -28.796 1.00 66.56 126 LYS A C 1
ATOM 924 O O . LYS A 1 126 ? 11.872 -7.757 -29.529 1.00 66.56 126 LYS A O 1
ATOM 929 N N . ARG A 1 127 ? 9.764 -8.400 -29.135 1.00 65.69 127 ARG A N 1
ATOM 930 C CA . ARG A 1 127 ? 9.596 -9.107 -30.412 1.00 65.69 127 ARG A CA 1
ATOM 931 C C . ARG A 1 127 ? 9.534 -8.156 -31.611 1.00 65.69 127 ARG A C 1
ATOM 933 O O . ARG A 1 127 ? 10.037 -8.517 -32.664 1.00 65.69 127 ARG A O 1
ATOM 940 N N . LEU A 1 128 ? 8.929 -6.975 -31.467 1.00 60.59 128 LEU A N 1
ATOM 941 C CA . LEU A 1 128 ? 8.853 -5.974 -32.540 1.00 60.59 128 LEU A CA 1
ATOM 942 C C . LEU A 1 128 ? 10.213 -5.324 -32.818 1.00 60.59 128 LEU A C 1
ATOM 944 O O . LEU A 1 128 ? 10.575 -5.172 -33.977 1.00 60.59 128 LEU A O 1
ATOM 948 N N . GLU A 1 129 ? 10.985 -5.023 -31.774 1.00 61.50 129 GLU A N 1
ATOM 949 C CA . GLU A 1 129 ? 12.327 -4.435 -31.894 1.00 61.50 129 GLU A CA 1
ATOM 950 C C . GLU A 1 129 ? 13.320 -5.382 -32.592 1.00 61.50 129 GLU A C 1
ATOM 952 O O . GLU A 1 129 ? 14.093 -4.955 -33.441 1.00 61.50 129 GLU A O 1
ATOM 957 N N . VAL A 1 130 ? 13.235 -6.692 -32.326 1.00 60.25 130 VAL A N 1
ATOM 958 C CA . VAL A 1 130 ? 14.038 -7.722 -33.019 1.00 60.25 130 VAL A CA 1
ATOM 959 C C . VAL A 1 130 ? 13.681 -7.847 -34.510 1.00 60.25 130 VAL A C 1
ATOM 961 O O . VAL A 1 130 ? 14.519 -8.259 -35.309 1.00 60.25 130 VAL A O 1
ATOM 964 N N . LEU A 1 131 ? 12.452 -7.499 -34.906 1.00 59.84 131 LEU A N 1
ATOM 965 C CA . LEU A 1 131 ? 11.989 -7.576 -36.299 1.00 59.84 131 LEU A CA 1
ATOM 966 C C . LEU A 1 131 ? 12.292 -6.309 -37.111 1.00 59.84 131 LEU A C 1
ATOM 968 O O . LEU A 1 131 ? 12.170 -6.335 -38.334 1.00 59.84 131 LEU A O 1
ATOM 972 N N . THR A 1 132 ? 12.709 -5.225 -36.456 1.00 60.31 132 THR A N 1
ATOM 973 C CA . THR A 1 132 ? 13.231 -4.016 -37.098 1.00 60.31 132 THR A CA 1
ATOM 974 C C . THR A 1 132 ? 14.758 -4.011 -36.979 1.00 60.31 132 THR A C 1
ATOM 976 O O . THR A 1 132 ? 15.280 -3.435 -36.023 1.00 60.31 132 THR A O 1
ATOM 979 N N . PRO A 1 133 ? 15.509 -4.670 -37.887 1.00 56.56 133 PRO A N 1
ATOM 980 C CA . PRO A 1 133 ? 16.960 -4.549 -37.889 1.00 56.56 133 PRO A CA 1
ATOM 981 C C . PRO A 1 133 ? 17.327 -3.075 -38.083 1.00 56.56 133 PRO A C 1
ATOM 983 O O . PRO A 1 133 ? 16.697 -2.372 -38.873 1.00 56.56 133 PRO A O 1
ATOM 986 N N . VAL A 1 134 ? 18.323 -2.623 -37.323 1.00 62.59 134 VAL A N 1
ATOM 987 C CA . VAL A 1 134 ? 18.865 -1.261 -37.341 1.00 62.59 134 VAL A CA 1
ATOM 988 C C . VAL A 1 134 ? 19.205 -0.862 -38.778 1.00 62.59 134 VAL A C 1
ATOM 990 O O . VAL A 1 134 ? 20.220 -1.280 -39.327 1.00 62.59 134 VAL A O 1
ATOM 993 N N . VAL A 1 135 ? 18.343 -0.051 -39.386 1.00 58.34 135 VAL A N 1
ATOM 994 C CA . VAL A 1 135 ? 18.690 0.794 -40.526 1.00 58.34 135 VAL A CA 1
ATOM 995 C C . VAL A 1 135 ? 18.577 2.232 -40.042 1.00 58.34 135 VAL A C 1
ATOM 997 O O . VAL A 1 135 ? 17.533 2.861 -40.196 1.00 58.34 135 VAL A O 1
ATOM 1000 N N . SER A 1 136 ? 19.644 2.702 -39.398 1.00 42.34 136 SER A N 1
ATOM 1001 C CA . SER A 1 136 ? 20.123 4.093 -39.404 1.00 42.34 136 SER A CA 1
ATOM 1002 C C . SER A 1 136 ? 21.415 4.174 -38.604 1.00 42.34 136 SER A C 1
ATOM 1004 O O . SER A 1 136 ? 21.334 3.923 -37.378 1.00 42.34 136 SER A O 1
#